Protein AF-A0A164FXT4-F1 (afdb_monomer_lite)

Structure (mmCIF, N/CA/C/O backbone):
data_AF-A0A164FXT4-F1
#
_entry.id   AF-A0A164FXT4-F1
#
loop_
_atom_site.group_PDB
_atom_site.id
_atom_site.type_symbol
_atom_site.label_atom_id
_atom_site.label_alt_id
_atom_site.label_comp_id
_atom_site.label_asym_id
_atom_site.label_entity_id
_atom_site.label_seq_id
_atom_site.pdbx_PDB_ins_code
_atom_site.Cartn_x
_atom_site.Cartn_y
_atom_site.Cartn_z
_atom_site.occupancy
_atom_site.B_iso_or_equiv
_atom_site.auth_seq_id
_atom_site.auth_comp_id
_atom_site.auth_asym_id
_atom_site.auth_atom_id
_atom_site.pdbx_PDB_model_num
ATOM 1 N N . ARG A 1 1 ? 19.871 12.952 -13.776 1.00 62.69 1 ARG A N 1
ATOM 2 C CA . ARG A 1 1 ? 19.009 12.447 -12.670 1.00 62.69 1 ARG A CA 1
ATOM 3 C C . ARG A 1 1 ? 17.569 12.218 -13.128 1.00 62.69 1 ARG A C 1
ATOM 5 O O . ARG A 1 1 ? 17.022 11.183 -12.783 1.00 62.69 1 ARG A O 1
ATOM 12 N N . GLU A 1 2 ? 16.978 13.132 -13.897 1.00 67.69 2 GLU A N 1
ATOM 13 C CA . GLU A 1 2 ? 15.612 12.994 -14.432 1.00 67.69 2 GLU A CA 1
ATOM 14 C C . GLU A 1 2 ? 15.508 11.985 -15.583 1.00 67.69 2 GLU A C 1
ATOM 16 O O . GLU A 1 2 ? 14.654 11.107 -15.535 1.00 67.69 2 GLU A O 1
ATOM 21 N N . ALA A 1 3 ? 16.474 12.000 -16.511 1.00 69.25 3 ALA A N 1
ATOM 22 C CA . ALA A 1 3 ? 16.571 11.020 -17.598 1.00 69.25 3 ALA A CA 1
ATOM 23 C C . ALA A 1 3 ? 16.522 9.560 -17.100 1.00 69.25 3 ALA A C 1
ATOM 25 O O . ALA A 1 3 ? 15.765 8.754 -17.623 1.00 69.25 3 ALA A O 1
ATOM 26 N N . ASN A 1 4 ? 17.232 9.237 -16.011 1.00 78.00 4 ASN A N 1
ATOM 27 C CA . ASN A 1 4 ? 17.222 7.885 -15.437 1.00 78.00 4 ASN A CA 1
ATOM 28 C C . ASN A 1 4 ? 15.843 7.474 -14.891 1.00 78.00 4 ASN A C 1
ATOM 30 O O . ASN A 1 4 ? 15.538 6.290 -14.865 1.00 78.00 4 ASN A O 1
ATOM 34 N N . ARG A 1 5 ? 15.010 8.417 -14.424 1.00 79.38 5 ARG A N 1
ATOM 35 C CA . ARG A 1 5 ? 13.649 8.102 -13.952 1.00 79.38 5 ARG A CA 1
ATOM 36 C C . ARG A 1 5 ? 12.717 7.811 -15.121 1.00 79.38 5 ARG A C 1
ATOM 38 O O . ARG A 1 5 ? 11.906 6.900 -15.007 1.00 79.38 5 ARG A O 1
ATOM 45 N N . ILE A 1 6 ? 12.851 8.570 -16.209 1.00 83.62 6 ILE A N 1
ATOM 46 C CA . ILE A 1 6 ? 12.080 8.370 -17.441 1.00 83.62 6 ILE A CA 1
ATOM 47 C C . ILE A 1 6 ? 12.391 6.984 -18.010 1.00 83.62 6 ILE A C 1
ATOM 49 O O . ILE A 1 6 ? 11.482 6.171 -18.124 1.00 83.62 6 ILE A O 1
ATOM 53 N N . ILE A 1 7 ? 13.677 6.670 -18.195 1.00 88.00 7 ILE A N 1
ATOM 54 C CA . ILE A 1 7 ? 14.132 5.374 -18.722 1.00 88.00 7 ILE A CA 1
ATOM 55 C C . ILE A 1 7 ? 13.609 4.207 -17.872 1.00 88.00 7 ILE A C 1
ATOM 57 O O . ILE A 1 7 ? 12.995 3.292 -18.400 1.00 88.00 7 ILE A O 1
ATOM 61 N N . LEU A 1 8 ? 13.760 4.261 -16.542 1.00 89.50 8 LEU A N 1
ATOM 62 C CA . LEU A 1 8 ? 13.272 3.192 -15.656 1.00 89.50 8 LEU A CA 1
ATOM 63 C C . LEU A 1 8 ? 11.744 3.028 -15.680 1.00 89.50 8 LEU A C 1
ATOM 65 O O . LEU A 1 8 ? 11.237 1.939 -15.420 1.00 89.50 8 LEU A O 1
ATOM 69 N N . THR A 1 9 ? 11.006 4.108 -15.938 1.00 88.31 9 THR A N 1
ATOM 70 C CA . THR A 1 9 ? 9.541 4.060 -16.052 1.00 88.31 9 THR A CA 1
ATOM 71 C C . THR A 1 9 ? 9.132 3.434 -17.381 1.00 88.31 9 THR A C 1
ATOM 73 O O . THR A 1 9 ? 8.227 2.606 -17.414 1.00 88.31 9 THR A O 1
ATOM 76 N N . GLU A 1 10 ? 9.820 3.779 -18.467 1.00 92.44 10 GLU A N 1
ATOM 77 C CA . GLU A 1 10 ? 9.626 3.158 -19.780 1.00 92.44 10 GLU A CA 1
ATOM 78 C C . GLU A 1 10 ? 9.965 1.662 -19.743 1.00 92.44 10 GLU A C 1
ATOM 80 O O . GLU A 1 10 ? 9.158 0.850 -20.187 1.00 92.44 10 GLU A O 1
ATOM 85 N N . GLU A 1 11 ? 11.089 1.285 -19.124 1.00 92.81 11 GLU A N 1
ATOM 86 C CA . GLU A 1 11 ? 11.479 -0.114 -18.899 1.00 92.81 11 GLU A CA 1
ATOM 87 C C . GLU A 1 11 ? 10.442 -0.888 -18.076 1.00 92.81 11 GLU A C 1
ATOM 89 O O . GLU A 1 11 ? 10.166 -2.049 -18.362 1.00 92.81 11 GLU A O 1
ATOM 94 N N . TYR A 1 12 ? 9.842 -0.261 -17.062 1.00 91.56 12 TYR A N 1
ATOM 95 C CA . TYR A 1 12 ? 8.763 -0.881 -16.296 1.00 91.56 12 TYR A CA 1
ATOM 96 C C . TYR A 1 12 ? 7.500 -1.088 -17.147 1.00 91.56 12 TYR A C 1
ATOM 98 O O . TYR A 1 12 ? 6.881 -2.147 -17.076 1.00 91.56 12 TYR A O 1
ATOM 106 N N . ASN A 1 13 ? 7.139 -0.111 -17.982 1.00 91.56 13 ASN A N 1
ATOM 107 C CA . ASN A 1 13 ? 5.925 -0.152 -18.803 1.00 91.56 13 ASN A CA 1
ATOM 108 C C . ASN A 1 13 ? 5.961 -1.219 -19.908 1.00 91.56 13 ASN A C 1
ATOM 110 O O . ASN A 1 13 ? 4.904 -1.618 -20.393 1.00 91.56 13 ASN A O 1
ATOM 114 N N . ILE A 1 14 ? 7.149 -1.679 -20.308 1.00 95.25 14 ILE A N 1
ATOM 115 C CA . ILE A 1 14 ? 7.309 -2.767 -21.286 1.00 95.25 14 ILE A CA 1
ATOM 116 C C . ILE A 1 14 ? 7.336 -4.162 -20.644 1.00 95.25 14 ILE A C 1
ATOM 118 O O . ILE A 1 14 ? 7.360 -5.159 -21.368 1.00 95.25 14 ILE A O 1
ATOM 122 N N . LEU A 1 15 ? 7.353 -4.266 -19.308 1.00 91.88 15 LEU A N 1
ATOM 123 C CA . LEU A 1 15 ? 7.322 -5.562 -18.632 1.00 91.88 15 LEU A CA 1
ATOM 124 C C . LEU A 1 15 ? 5.994 -6.287 -18.900 1.00 91.88 15 LEU A C 1
ATOM 126 O O . LEU A 1 15 ? 4.941 -5.652 -18.998 1.00 91.88 15 LEU A O 1
ATOM 130 N N . PRO A 1 16 ? 6.011 -7.629 -18.971 1.00 92.94 16 PRO A N 1
ATOM 131 C CA . PRO A 1 16 ? 4.786 -8.396 -19.120 1.00 92.94 16 PRO A CA 1
ATOM 132 C C . PRO A 1 16 ? 3.849 -8.161 -17.932 1.00 92.94 16 PRO A C 1
ATOM 134 O O . PRO A 1 16 ? 4.273 -8.146 -16.768 1.00 92.94 16 PRO A O 1
ATOM 137 N N . LEU A 1 17 ? 2.558 -8.024 -18.244 1.00 90.88 17 LEU A N 1
ATOM 138 C CA . LEU A 1 17 ? 1.510 -7.895 -17.239 1.00 90.88 17 LEU A CA 1
ATOM 139 C C . LEU A 1 17 ? 1.556 -9.084 -16.282 1.00 90.88 17 LEU A C 1
ATOM 141 O O . LEU A 1 17 ? 1.662 -10.241 -16.697 1.00 90.88 17 LEU A O 1
ATOM 145 N N . GLN A 1 18 ? 1.467 -8.786 -14.990 1.00 90.88 18 GLN A N 1
ATOM 146 C CA . GLN A 1 18 ? 1.380 -9.827 -13.982 1.00 90.88 18 GLN A CA 1
ATOM 147 C C . GLN A 1 18 ? -0.017 -10.468 -14.006 1.00 90.88 18 GLN A C 1
ATOM 149 O O . GLN A 1 18 ? -1.004 -9.782 -14.287 1.00 90.88 18 GLN A O 1
ATOM 154 N N . PRO A 1 19 ? -0.135 -11.771 -13.696 1.00 93.56 19 PRO A N 1
ATOM 155 C CA . PRO A 1 19 ? -1.432 -12.421 -13.557 1.00 93.56 19 PRO A CA 1
ATOM 156 C C . PRO A 1 19 ? -2.314 -11.712 -12.523 1.00 93.56 19 PRO A C 1
ATOM 158 O O . PRO A 1 19 ? -1.819 -11.242 -11.500 1.00 93.56 19 PRO A O 1
ATOM 161 N N . HIS A 1 20 ? -3.632 -11.710 -12.730 1.00 89.25 20 HIS A N 1
ATOM 162 C CA . HIS A 1 20 ? -4.585 -11.083 -11.801 1.00 89.25 20 HIS A CA 1
ATOM 163 C C . HIS A 1 20 ? -4.497 -11.607 -10.360 1.00 89.25 20 HIS A C 1
ATOM 165 O O . HIS A 1 20 ? -4.790 -10.867 -9.430 1.00 89.25 20 HIS A O 1
ATOM 171 N N . ASN A 1 21 ? -4.090 -12.866 -10.178 1.00 92.69 21 ASN A N 1
ATOM 172 C CA . ASN A 1 21 ? -3.967 -13.503 -8.865 1.00 92.69 21 ASN A CA 1
ATOM 173 C C . ASN A 1 21 ? -2.549 -13.400 -8.266 1.00 92.69 21 ASN A C 1
ATOM 175 O O . ASN A 1 21 ? -2.208 -14.138 -7.345 1.00 92.69 21 ASN A O 1
ATOM 179 N N . SER A 1 22 ? -1.691 -12.560 -8.848 1.00 91.44 22 SER A N 1
ATOM 180 C CA . SER A 1 22 ? -0.346 -12.307 -8.334 1.00 91.44 22 SER A CA 1
ATOM 181 C C . SER A 1 22 ? -0.379 -11.319 -7.166 1.00 91.44 22 SER A C 1
ATOM 183 O O . SER A 1 22 ? -1.216 -10.418 -7.125 1.00 91.44 22 SER A O 1
ATOM 185 N N . ASP A 1 23 ? 0.544 -11.485 -6.217 1.00 90.62 23 ASP A N 1
ATOM 186 C CA . ASP A 1 23 ? 0.714 -10.536 -5.119 1.00 90.62 23 ASP A CA 1
ATOM 187 C C . ASP A 1 23 ? 1.602 -9.360 -5.577 1.00 90.62 23 ASP A C 1
ATOM 189 O O . ASP A 1 23 ? 2.806 -9.549 -5.811 1.00 90.62 23 ASP A O 1
ATOM 193 N N . PRO A 1 24 ? 1.054 -8.133 -5.694 1.00 89.88 24 PRO A N 1
ATOM 194 C CA . PRO A 1 24 ? 1.836 -6.971 -6.092 1.00 89.88 24 PRO A CA 1
ATOM 195 C C . PRO A 1 24 ? 2.933 -6.625 -5.074 1.00 89.88 24 PRO A C 1
ATOM 197 O O . PRO A 1 24 ? 3.989 -6.132 -5.472 1.00 89.88 24 PRO A O 1
ATOM 200 N N . LEU A 1 25 ? 2.741 -6.898 -3.778 1.00 89.94 25 LEU A N 1
ATOM 201 C CA . LEU A 1 25 ? 3.757 -6.642 -2.752 1.00 89.94 25 LEU A CA 1
ATOM 202 C C . LEU A 1 25 ? 4.950 -7.579 -2.928 1.00 89.94 25 LEU A C 1
ATOM 204 O O . LEU A 1 25 ? 6.101 -7.141 -2.834 1.00 89.94 25 LEU A O 1
ATOM 208 N N . LEU A 1 26 ? 4.684 -8.850 -3.236 1.00 92.12 26 LEU A N 1
ATOM 209 C CA . LEU A 1 26 ? 5.727 -9.825 -3.532 1.00 92.12 26 LEU A CA 1
ATOM 210 C C . LEU A 1 26 ? 6.514 -9.431 -4.785 1.00 92.12 26 LEU A C 1
ATOM 212 O O . LEU A 1 26 ? 7.741 -9.450 -4.747 1.00 92.12 26 LEU A O 1
ATOM 216 N N . PHE A 1 27 ? 5.839 -8.986 -5.850 1.00 92.69 27 PHE A N 1
ATOM 217 C CA . PHE A 1 27 ? 6.499 -8.494 -7.064 1.00 92.69 27 PHE A CA 1
ATOM 218 C C . PHE A 1 27 ? 7.505 -7.372 -6.758 1.00 92.69 27 PHE A C 1
ATOM 220 O O . PHE A 1 27 ? 8.678 -7.455 -7.131 1.00 92.69 27 PHE A O 1
ATOM 227 N N . TRP A 1 28 ? 7.079 -6.336 -6.029 1.00 92.44 28 TRP A N 1
ATOM 228 C CA . TRP A 1 28 ? 7.950 -5.204 -5.697 1.00 92.44 28 TRP A CA 1
ATOM 229 C C . TRP A 1 28 ? 9.060 -5.565 -4.707 1.00 92.44 28 TRP A C 1
ATOM 231 O O . TRP A 1 28 ? 10.140 -4.968 -4.755 1.00 92.44 28 TRP A O 1
ATOM 241 N N . LYS A 1 29 ? 8.831 -6.556 -3.840 1.00 92.25 29 LYS A N 1
ATOM 242 C CA . LYS A 1 29 ? 9.865 -7.127 -2.972 1.00 92.25 29 LYS A CA 1
ATOM 243 C C . LYS A 1 29 ? 10.933 -7.854 -3.791 1.00 92.25 29 LYS A C 1
ATOM 245 O O . LYS A 1 29 ? 12.107 -7.543 -3.640 1.00 92.25 29 LYS A O 1
ATOM 250 N N . THR A 1 30 ? 10.540 -8.719 -4.722 1.00 93.88 30 THR A N 1
ATOM 251 C CA . THR A 1 30 ? 11.478 -9.419 -5.610 1.00 93.88 30 THR A CA 1
ATOM 252 C C . THR A 1 30 ? 12.312 -8.436 -6.433 1.00 93.88 30 THR A C 1
ATOM 254 O O . THR A 1 30 ? 13.533 -8.553 -6.472 1.00 93.88 30 THR A O 1
ATOM 257 N N . LYS A 1 31 ? 11.695 -7.393 -7.008 1.00 93.00 31 LYS A N 1
ATOM 258 C CA . LYS A 1 31 ? 12.432 -6.358 -7.759 1.00 93.00 31 LYS A CA 1
ATOM 259 C C . LYS A 1 31 ? 13.433 -5.578 -6.917 1.00 93.00 31 LYS A C 1
ATOM 261 O O . LYS A 1 31 ? 14.495 -5.213 -7.422 1.00 93.00 31 LYS A O 1
ATOM 266 N N . ARG A 1 32 ? 13.133 -5.368 -5.636 1.00 92.44 32 ARG A N 1
ATOM 267 C CA . ARG A 1 32 ? 14.081 -4.792 -4.677 1.00 92.44 32 ARG A CA 1
ATOM 268 C C . ARG A 1 32 ? 15.258 -5.719 -4.421 1.00 92.44 32 ARG A C 1
ATOM 270 O O . ARG A 1 32 ? 16.392 -5.248 -4.464 1.00 92.44 32 ARG A O 1
ATOM 277 N N . ASP A 1 33 ? 14.990 -6.992 -4.161 1.00 94.25 33 ASP A N 1
ATOM 278 C CA . ASP A 1 33 ? 16.021 -7.978 -3.827 1.00 94.25 33 ASP A CA 1
ATOM 279 C C . ASP A 1 33 ? 16.961 -8.229 -5.025 1.00 94.25 33 ASP A C 1
ATOM 281 O O . ASP A 1 33 ? 18.164 -8.401 -4.848 1.00 94.25 33 ASP A O 1
ATOM 285 N N . GLU A 1 34 ? 16.442 -8.123 -6.253 1.00 93.94 34 GLU A N 1
ATOM 286 C CA . GLU A 1 34 ? 17.207 -8.139 -7.512 1.00 93.94 34 GLU A CA 1
ATOM 287 C C . GLU A 1 34 ? 17.999 -6.839 -7.778 1.00 93.94 34 GLU A C 1
ATOM 289 O O . GLU A 1 34 ? 18.754 -6.756 -8.746 1.00 93.94 34 GLU A O 1
ATOM 294 N N . GLY A 1 35 ? 17.822 -5.797 -6.959 1.00 90.75 35 GLY A N 1
ATOM 295 C CA . GLY A 1 35 ? 18.478 -4.498 -7.132 1.00 90.75 35 GLY A CA 1
ATOM 296 C C . GLY A 1 35 ? 17.961 -3.671 -8.318 1.00 90.75 35 GLY A C 1
ATOM 297 O O . GLY A 1 35 ? 18.633 -2.729 -8.744 1.00 90.75 35 GLY A O 1
ATOM 298 N N . GLN A 1 36 ? 16.778 -3.992 -8.848 1.00 90.69 36 GLN A N 1
ATOM 299 C CA . GLN A 1 36 ? 16.159 -3.317 -9.991 1.00 90.69 36 GLN A CA 1
ATOM 300 C C . GLN A 1 36 ? 15.234 -2.183 -9.536 1.00 90.69 36 GLN A C 1
ATOM 302 O O . GLN A 1 36 ? 14.725 -2.183 -8.422 1.00 90.69 36 GLN A O 1
ATOM 307 N N . PHE A 1 37 ? 14.985 -1.197 -10.403 1.00 90.31 37 PHE A N 1
ATOM 308 C CA . PHE A 1 37 ? 13.941 -0.177 -10.202 1.00 90.31 37 PHE A CA 1
ATOM 309 C C . PHE A 1 37 ? 13.980 0.579 -8.853 1.00 90.31 37 PHE A C 1
ATOM 311 O O . PHE A 1 37 ? 12.951 1.066 -8.380 1.00 90.31 37 PHE A O 1
ATOM 318 N N . TRP A 1 38 ? 15.157 0.747 -8.235 1.00 89.12 38 TRP A N 1
ATOM 319 C CA . TRP A 1 38 ? 15.333 1.411 -6.928 1.00 89.12 38 TRP A CA 1
ATOM 320 C C . TRP A 1 38 ? 14.553 2.728 -6.744 1.00 89.12 38 TRP A C 1
ATOM 322 O O . TRP A 1 38 ? 13.926 2.910 -5.693 1.00 89.12 38 TRP A O 1
ATOM 332 N N . PRO A 1 39 ? 14.542 3.664 -7.716 1.00 88.38 39 PRO A N 1
ATOM 333 C CA . PRO A 1 39 ? 13.735 4.879 -7.617 1.00 88.38 39 PRO A CA 1
ATOM 334 C C . PRO A 1 39 ? 12.224 4.620 -7.545 1.00 88.38 39 PRO A C 1
ATOM 336 O O . PRO A 1 39 ? 11.537 5.326 -6.808 1.00 88.38 39 PRO A O 1
ATOM 339 N N . LEU A 1 40 ? 11.711 3.617 -8.265 1.00 89.50 40 LEU A N 1
ATOM 340 C CA . LEU A 1 40 ? 10.294 3.237 -8.249 1.00 89.50 40 LEU A CA 1
ATOM 341 C C . LEU A 1 40 ? 9.929 2.523 -6.946 1.00 89.50 40 LEU A C 1
ATOM 343 O O . LEU A 1 40 ? 8.901 2.837 -6.354 1.00 89.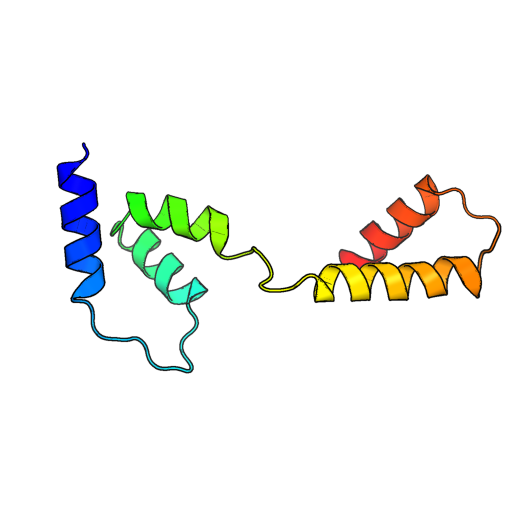50 40 LEU A O 1
ATOM 347 N N . ILE A 1 41 ? 10.809 1.665 -6.423 1.00 91.06 41 ILE A N 1
ATOM 348 C CA . ILE A 1 41 ? 10.606 0.988 -5.131 1.00 91.06 41 ILE A CA 1
ATOM 349 C C . ILE A 1 41 ? 10.365 1.996 -4.006 1.00 91.06 41 ILE A C 1
ATOM 351 O O . ILE A 1 41 ? 9.501 1.775 -3.157 1.00 91.06 41 ILE A O 1
ATOM 355 N N . LYS A 1 42 ? 11.087 3.125 -3.994 1.00 88.31 42 LYS A N 1
ATOM 356 C CA . LYS A 1 42 ? 10.873 4.190 -2.996 1.00 88.31 42 LYS A CA 1
ATOM 357 C C . LYS A 1 42 ? 9.461 4.768 -3.055 1.00 88.31 42 LYS A C 1
ATOM 359 O O . LYS A 1 42 ? 8.883 5.064 -2.014 1.00 88.31 42 LYS A O 1
ATOM 364 N N . VAL A 1 43 ? 8.920 4.930 -4.260 1.00 89.44 43 VAL A N 1
ATOM 365 C CA . VAL A 1 43 ? 7.557 5.424 -4.473 1.00 89.44 43 VAL A CA 1
ATOM 366 C C . VAL A 1 43 ? 6.561 4.363 -4.030 1.00 89.44 43 VAL A C 1
ATOM 368 O O . VAL A 1 43 ? 5.735 4.630 -3.168 1.00 89.44 43 VAL A O 1
ATOM 371 N N . VAL A 1 44 ? 6.684 3.139 -4.533 1.00 90.50 44 VAL A N 1
ATOM 372 C CA . VAL A 1 44 ? 5.740 2.059 -4.228 1.00 90.50 44 VAL A CA 1
ATOM 373 C C . VAL A 1 44 ? 5.684 1.768 -2.732 1.00 90.50 44 VAL A C 1
ATOM 375 O O . VAL A 1 44 ? 4.598 1.698 -2.172 1.00 90.50 44 VAL A O 1
ATOM 378 N N . THR A 1 45 ? 6.830 1.727 -2.049 1.00 87.75 45 THR A N 1
ATOM 379 C CA . THR A 1 45 ? 6.877 1.511 -0.591 1.00 87.75 45 THR A CA 1
ATOM 380 C C . THR A 1 45 ? 6.076 2.564 0.179 1.00 87.75 45 THR A C 1
ATOM 382 O O . THR A 1 45 ? 5.508 2.261 1.223 1.00 87.75 45 THR A O 1
ATOM 385 N N . LYS A 1 46 ? 6.002 3.799 -0.334 1.00 88.75 46 LYS A N 1
ATOM 386 C CA . LYS A 1 46 ? 5.241 4.887 0.288 1.00 88.75 46 LYS A CA 1
ATOM 387 C C . LYS A 1 46 ? 3.728 4.721 0.121 1.00 88.75 46 LYS A C 1
ATOM 389 O O . LYS A 1 46 ? 2.986 5.141 1.001 1.00 88.75 46 LYS A O 1
ATOM 394 N N . PHE A 1 47 ? 3.276 4.150 -0.993 1.00 87.88 47 PHE A N 1
ATOM 395 C CA . PHE A 1 47 ? 1.855 4.123 -1.360 1.00 87.88 47 PHE A CA 1
ATOM 396 C C . PHE A 1 47 ? 1.195 2.743 -1.214 1.00 87.88 47 PHE A C 1
ATOM 398 O O . PHE A 1 47 ? -0.022 2.675 -1.099 1.00 87.88 47 PHE A O 1
ATOM 405 N N . GLN A 1 48 ? 1.964 1.652 -1.159 1.00 83.94 48 GLN A N 1
ATOM 406 C CA . GLN A 1 48 ? 1.443 0.276 -1.165 1.00 83.94 48 GLN A CA 1
ATOM 407 C C . GLN A 1 48 ? 0.569 -0.089 0.048 1.00 83.94 48 GLN A C 1
ATOM 409 O O . GLN A 1 48 ? -0.247 -0.997 -0.048 1.00 83.94 48 GLN A O 1
ATOM 414 N N . CYS A 1 49 ? 0.735 0.603 1.181 1.00 81.56 49 CYS A N 1
ATOM 415 C CA . CYS A 1 49 ? -0.034 0.354 2.405 1.00 81.56 49 CYS A CA 1
ATOM 416 C C . CYS A 1 49 ? -1.179 1.355 2.609 1.00 81.56 49 CYS A C 1
ATOM 418 O O . CYS A 1 49 ? -1.800 1.359 3.671 1.00 81.56 49 CYS A O 1
ATOM 420 N N . ILE A 1 50 ? -1.428 2.246 1.645 1.00 85.38 50 ILE A N 1
ATOM 421 C CA . ILE A 1 50 ? -2.517 3.213 1.763 1.00 85.38 50 ILE A CA 1
ATOM 422 C C . ILE A 1 50 ? -3.818 2.491 1.408 1.00 85.38 50 ILE A C 1
ATOM 424 O O . ILE A 1 50 ? -3.940 1.989 0.287 1.00 85.38 50 ILE A O 1
ATOM 428 N N . PRO A 1 51 ? -4.790 2.419 2.330 1.00 84.12 51 PRO A N 1
ATOM 429 C CA . PRO A 1 51 ? -6.073 1.817 2.019 1.00 84.12 51 PRO A CA 1
ATOM 430 C C . PRO A 1 51 ? -6.771 2.630 0.926 1.00 84.12 51 PRO A C 1
ATOM 432 O O . PRO A 1 51 ? -6.740 3.860 0.925 1.00 84.12 51 PRO A O 1
ATOM 435 N N . ALA A 1 52 ? -7.426 1.934 -0.003 1.00 87.19 52 ALA A N 1
ATOM 436 C CA . ALA A 1 52 ? -8.156 2.577 -1.095 1.00 87.19 52 ALA A CA 1
ATOM 437 C C . ALA A 1 52 ? -9.398 3.352 -0.612 1.00 87.19 52 ALA A C 1
ATOM 439 O O . ALA A 1 52 ? -9.927 4.187 -1.341 1.00 87.19 52 ALA A O 1
ATOM 440 N N . THR A 1 53 ? -9.878 3.063 0.601 1.00 88.69 53 THR A N 1
ATOM 441 C CA . THR A 1 53 ? -11.114 3.612 1.167 1.00 88.69 53 THR A CA 1
ATOM 442 C C . THR A 1 53 ? -10.941 3.959 2.648 1.00 88.69 53 THR A C 1
ATOM 444 O O . THR A 1 53 ? -10.022 3.477 3.311 1.00 88.69 53 THR A O 1
ATOM 447 N N . SER A 1 54 ? -11.855 4.769 3.190 1.00 87.69 54 SER A N 1
ATOM 448 C CA . SER A 1 54 ? -11.966 5.055 4.630 1.00 87.69 54 SER A CA 1
ATOM 449 C C . SER A 1 54 ? -12.535 3.890 5.445 1.00 87.69 54 SER A C 1
ATOM 451 O O . SER A 1 54 ? -12.546 3.967 6.671 1.00 87.69 54 SER A O 1
ATOM 453 N N . VAL A 1 55 ? -12.967 2.802 4.797 1.00 85.69 55 VAL A N 1
ATOM 454 C CA . VAL A 1 55 ? -13.644 1.662 5.440 1.00 85.69 55 VAL A CA 1
ATOM 455 C C . VAL A 1 55 ? -12.855 1.078 6.621 1.00 85.69 55 VAL A C 1
ATOM 457 O O . VAL A 1 55 ? -13.469 0.847 7.660 1.00 85.69 55 VAL A O 1
ATOM 460 N N . PRO A 1 56 ? -11.521 0.882 6.562 1.00 82.12 56 PRO A N 1
ATOM 461 C CA . PRO A 1 56 ? -10.772 0.394 7.724 1.00 82.12 56 PRO A CA 1
ATOM 462 C C . PRO A 1 56 ? -10.842 1.346 8.927 1.00 82.12 56 PRO A C 1
ATOM 464 O O . PRO A 1 56 ? -10.895 0.898 10.073 1.00 82.12 56 PRO A O 1
ATOM 467 N N . CYS A 1 57 ? -10.877 2.658 8.675 1.00 83.88 57 CYS A N 1
ATOM 468 C CA . CYS A 1 57 ? -11.062 3.660 9.720 1.00 83.88 57 CYS A CA 1
ATOM 469 C C . CYS A 1 57 ? -12.484 3.593 10.286 1.00 83.88 57 CYS A C 1
ATOM 471 O O . CYS A 1 57 ? -12.654 3.587 11.498 1.00 83.88 57 CYS A O 1
ATOM 473 N N . GLU A 1 58 ? -13.502 3.492 9.432 1.00 85.62 58 GLU A N 1
ATOM 474 C CA . GLU A 1 58 ? -14.901 3.360 9.857 1.00 85.62 58 GLU A CA 1
ATOM 475 C C . GLU A 1 58 ? -15.115 2.105 10.708 1.00 85.62 58 GLU A C 1
ATOM 477 O O . GLU A 1 58 ? -15.680 2.200 11.790 1.00 85.62 58 GLU A O 1
ATOM 482 N N . GLN A 1 59 ? -14.572 0.955 10.299 1.00 85.06 59 GLN A N 1
ATOM 483 C CA . GLN A 1 59 ? -14.616 -0.285 11.083 1.00 85.06 59 GLN A CA 1
ATOM 484 C C . GLN A 1 59 ? -13.950 -0.131 12.455 1.00 85.06 59 GLN A C 1
ATOM 486 O O . GLN A 1 59 ? -14.467 -0.633 13.458 1.00 85.06 59 GLN A O 1
ATOM 491 N N . LEU A 1 60 ? -12.809 0.566 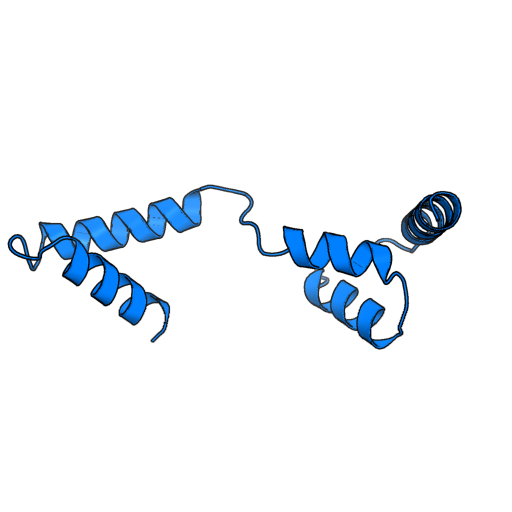12.517 1.00 84.25 60 LEU A N 1
ATOM 492 C CA . LEU A 1 60 ? -12.140 0.888 13.776 1.00 84.25 60 LEU A CA 1
ATOM 493 C C . LEU A 1 60 ? -13.039 1.753 14.670 1.00 84.25 60 LEU A C 1
ATOM 495 O O . LEU A 1 60 ? -13.181 1.444 15.850 1.00 84.25 60 LEU A O 1
ATOM 499 N N . PHE A 1 61 ? -13.670 2.791 14.116 1.00 81.31 61 PHE A N 1
ATOM 500 C CA . PHE A 1 61 ? -14.552 3.687 14.866 1.00 81.31 61 PHE A CA 1
ATOM 501 C C . PHE A 1 61 ? -15.871 3.033 15.282 1.00 81.31 61 PHE A C 1
ATOM 503 O O . PHE A 1 61 ? -16.339 3.300 16.383 1.00 81.31 61 PHE A O 1
ATOM 510 N N . SER A 1 62 ? -16.449 2.146 14.472 1.00 84.06 62 SER A N 1
ATOM 511 C CA . SER A 1 62 ? -17.629 1.365 14.857 1.00 84.06 62 SER A CA 1
ATOM 512 C C . SER A 1 62 ? -17.316 0.436 16.029 1.00 84.06 62 SER A C 1
ATOM 514 O O . SER A 1 62 ? -18.031 0.462 17.025 1.00 84.06 62 SER A O 1
ATOM 516 N N . SER A 1 63 ? -16.198 -0.299 15.958 1.00 77.75 63 SER A N 1
ATOM 517 C CA . SER A 1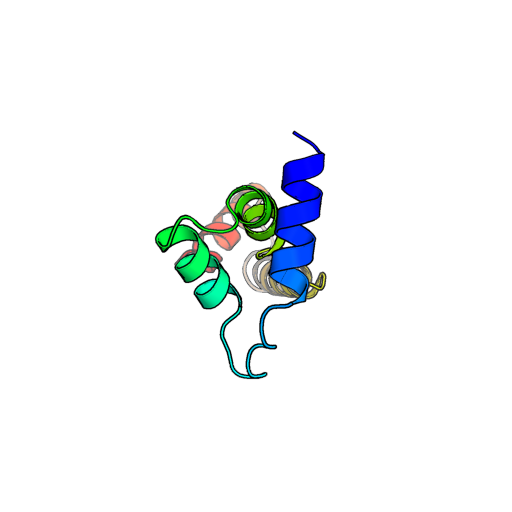 63 ? -15.750 -1.178 17.055 1.00 77.75 63 SER A CA 1
ATOM 518 C C . SER A 1 63 ? -15.440 -0.378 18.329 1.00 77.75 63 SER A C 1
ATOM 520 O O . SER A 1 63 ? -15.730 -0.807 19.442 1.00 77.75 63 SER A O 1
ATOM 522 N N . ALA A 1 64 ? -14.844 0.810 18.174 1.00 78.31 64 ALA A N 1
ATOM 523 C CA . ALA A 1 64 ? -14.613 1.735 19.279 1.00 78.31 64 ALA A CA 1
ATOM 524 C C . ALA A 1 64 ? -15.922 2.242 19.891 1.00 78.31 64 ALA A C 1
ATOM 526 O O . ALA A 1 64 ? -16.028 2.336 21.110 1.00 78.31 64 ALA A O 1
ATOM 527 N N . GLY A 1 65 ? -16.904 2.569 19.049 1.00 72.94 65 GLY A N 1
ATOM 528 C CA . GLY A 1 65 ? -18.224 3.023 19.467 1.00 72.94 65 GLY A CA 1
ATOM 529 C C . GLY A 1 65 ? -18.919 1.992 20.346 1.00 72.94 65 GLY A C 1
ATOM 530 O O . GLY A 1 65 ? -19.395 2.351 21.415 1.00 72.94 65 GLY A O 1
ATOM 531 N N . GLU A 1 66 ? -18.877 0.721 19.953 1.00 72.88 66 GLU A N 1
ATOM 532 C CA . GLU A 1 66 ? -19.423 -0.402 20.724 1.00 72.88 66 GLU A CA 1
ATOM 533 C C . GLU A 1 66 ? -18.724 -0.562 22.088 1.00 72.88 66 GLU A C 1
ATOM 535 O O . GLU A 1 66 ? -19.383 -0.585 23.129 1.00 72.88 66 GLU A O 1
ATOM 540 N N . LEU A 1 67 ? -17.382 -0.538 22.116 1.00 69.75 67 LEU A N 1
ATOM 541 C CA . LEU A 1 67 ? -16.589 -0.594 23.358 1.00 69.75 67 LEU A CA 1
ATOM 542 C C . LEU A 1 67 ? -16.893 0.560 24.326 1.00 69.75 67 LEU A C 1
ATOM 544 O O . LEU A 1 67 ? -16.863 0.380 25.547 1.00 69.75 67 LEU A O 1
ATOM 548 N N . VAL A 1 68 ? -17.136 1.757 23.791 1.00 68.62 68 VAL A N 1
ATOM 549 C CA . VAL A 1 68 ? -17.426 2.952 24.589 1.00 68.62 68 VAL A CA 1
ATOM 550 C C . VAL A 1 68 ? -18.884 2.974 25.045 1.00 68.62 68 VAL A C 1
ATOM 552 O O . VAL A 1 68 ? -19.117 3.321 26.202 1.00 68.62 68 VAL A O 1
ATOM 555 N N . SER A 1 69 ? -19.843 2.602 24.186 1.00 65.06 69 SER A N 1
ATOM 556 C CA . SER A 1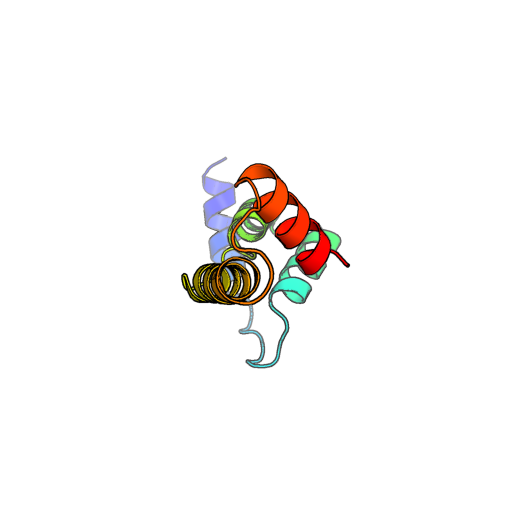 69 ? -21.277 2.765 24.455 1.00 65.06 69 SER A CA 1
ATOM 557 C C . SER A 1 69 ? -21.909 1.632 25.258 1.00 65.06 69 SER A C 1
ATOM 559 O O . SER A 1 69 ? -22.797 1.900 26.068 1.00 65.06 69 SER A O 1
ATOM 561 N N . GLU A 1 70 ? -21.506 0.378 25.027 1.00 59.94 70 GLU A N 1
ATOM 562 C CA . GLU A 1 70 ? -22.184 -0.777 25.633 1.00 59.94 70 GLU A CA 1
ATOM 563 C C . GLU A 1 70 ? -21.594 -1.174 26.989 1.00 59.94 70 GLU A C 1
ATOM 565 O O . GLU A 1 70 ? -22.346 -1.392 27.938 1.00 59.94 70 GLU A O 1
ATOM 570 N N . GLU A 1 71 ? -20.265 -1.212 27.130 1.00 59.72 71 GLU A N 1
ATOM 571 C CA . GLU A 1 71 ? -19.646 -1.802 28.326 1.00 59.72 71 GLU A CA 1
ATOM 572 C C . GLU A 1 71 ? -19.010 -0.791 29.289 1.00 59.72 71 GLU A C 1
ATOM 574 O O . GLU A 1 71 ? -18.918 -1.068 30.489 1.00 59.72 71 GLU A O 1
ATOM 579 N N . ARG A 1 72 ? -18.559 0.389 28.826 1.00 61.78 72 ARG A N 1
ATOM 580 C CA . ARG A 1 72 ? -17.801 1.336 29.672 1.00 61.78 72 ARG A CA 1
ATOM 581 C C . ARG A 1 72 ? -17.991 2.820 29.323 1.00 61.78 72 ARG A C 1
ATOM 583 O O . ARG A 1 72 ? -17.033 3.530 29.023 1.00 61.78 72 ARG A O 1
ATOM 590 N N . ASN A 1 73 ? -19.190 3.3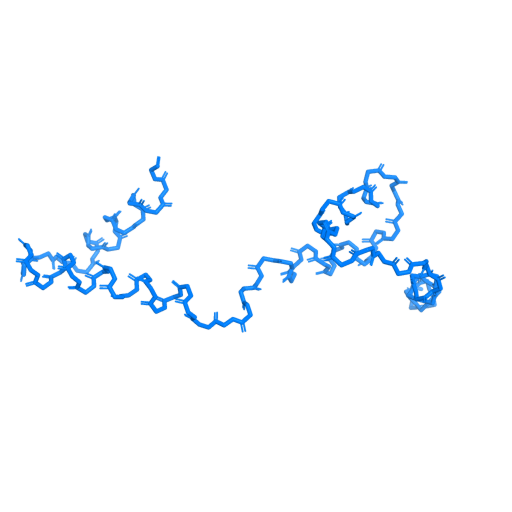39 29.5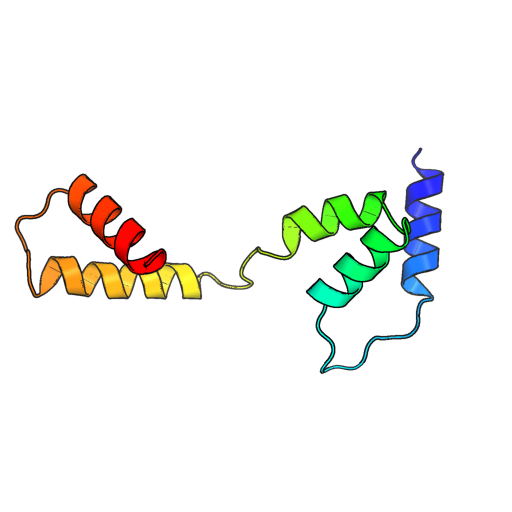94 1.00 66.19 73 ASN A N 1
ATOM 591 C CA . ASN A 1 73 ? -19.566 4.764 29.476 1.00 66.19 73 ASN A CA 1
ATOM 592 C C . ASN A 1 73 ? -18.782 5.764 30.375 1.00 66.19 73 ASN A C 1
ATOM 594 O O . ASN A 1 73 ? -19.147 6.933 30.473 1.00 66.19 73 ASN A O 1
ATOM 598 N N . ARG A 1 74 ? -17.727 5.330 31.083 1.00 72.25 74 ARG A N 1
ATOM 599 C CA . ARG A 1 74 ? -16.906 6.155 31.997 1.00 72.25 74 ARG A CA 1
ATOM 600 C C . ARG A 1 74 ? -15.418 6.209 31.630 1.00 72.25 74 ARG A C 1
ATOM 602 O O . ARG A 1 74 ? -14.623 6.729 32.412 1.00 72.25 74 ARG A O 1
ATOM 609 N N . LEU A 1 75 ? -15.013 5.650 30.490 1.00 76.50 75 LEU A N 1
ATOM 610 C CA . LEU A 1 75 ? -13.617 5.710 30.058 1.00 76.50 75 LEU A CA 1
ATOM 611 C C . LEU A 1 75 ? -13.255 7.113 29.567 1.00 76.50 75 LEU A C 1
ATOM 613 O O . LEU A 1 75 ? -14.004 7.739 28.820 1.00 76.50 75 LEU A O 1
ATOM 617 N N . SER A 1 76 ? -12.076 7.591 29.964 1.00 82.31 76 SER A N 1
ATOM 618 C CA . SER A 1 76 ? -11.483 8.767 29.335 1.00 82.31 76 SER A CA 1
ATOM 619 C C . SER A 1 76 ? -11.073 8.442 27.889 1.00 82.31 76 SER A C 1
ATOM 621 O O . SER A 1 76 ? -10.734 7.289 27.598 1.00 82.31 76 SER A O 1
ATOM 623 N N . PRO A 1 77 ? -11.034 9.442 26.990 1.00 81.31 77 PRO A N 1
ATOM 624 C CA . PRO A 1 77 ? -10.585 9.254 25.608 1.00 81.31 77 PRO A CA 1
ATOM 625 C C . PRO A 1 77 ? -9.206 8.586 25.491 1.00 81.31 77 PRO A C 1
ATOM 627 O O . PRO A 1 77 ? -9.005 7.730 24.631 1.00 81.31 77 PRO A O 1
ATOM 630 N N . ASP A 1 78 ? -8.276 8.907 26.395 1.00 85.62 78 ASP A N 1
ATOM 631 C CA . ASP A 1 78 ? -6.931 8.316 26.414 1.00 85.62 78 ASP A CA 1
ATOM 632 C C . ASP A 1 78 ? -6.963 6.802 26.657 1.00 85.62 78 ASP A C 1
ATOM 634 O O . ASP A 1 78 ? -6.272 6.037 25.980 1.00 85.62 78 ASP A O 1
ATOM 638 N N . ASN A 1 79 ? -7.819 6.346 27.576 1.00 84.94 79 ASN A N 1
ATOM 639 C CA . ASN A 1 79 ? -7.960 4.924 27.877 1.00 84.94 79 ASN A CA 1
ATOM 640 C C . ASN A 1 79 ? -8.624 4.164 26.720 1.00 84.94 79 ASN A C 1
ATOM 642 O O . ASN A 1 79 ? -8.262 3.018 26.456 1.00 84.94 79 ASN A O 1
ATOM 646 N N . VAL A 1 80 ? -9.564 4.796 26.009 1.00 83.69 80 VAL A N 1
ATOM 647 C CA . VAL A 1 80 ? -10.186 4.222 24.803 1.00 83.69 80 VAL A CA 1
ATOM 648 C C . VAL A 1 80 ? -9.141 4.028 23.706 1.00 83.69 80 VAL A C 1
ATOM 650 O O . VAL A 1 80 ? -9.045 2.940 23.141 1.00 83.69 80 VAL A O 1
ATOM 653 N N . ASN A 1 81 ? -8.306 5.038 23.455 1.00 84.69 81 ASN A N 1
ATOM 654 C CA . ASN A 1 81 ? -7.226 4.949 22.473 1.00 84.69 81 ASN A CA 1
ATOM 655 C C . ASN A 1 81 ? -6.241 3.821 22.805 1.00 84.69 81 ASN A C 1
ATOM 657 O O . ASN A 1 81 ? -5.852 3.061 21.918 1.00 84.69 81 ASN A O 1
ATOM 661 N N . MET A 1 82 ? -5.870 3.670 24.080 1.00 88.31 82 MET A N 1
ATOM 662 C CA . MET A 1 82 ? -4.957 2.608 24.506 1.00 88.31 82 MET A CA 1
ATOM 663 C C . MET A 1 82 ? -5.575 1.213 24.355 1.00 88.31 82 MET A C 1
ATOM 665 O O . MET A 1 82 ? -4.905 0.297 23.882 1.00 88.31 82 MET A O 1
ATOM 669 N N . LEU A 1 83 ? -6.858 1.049 24.691 1.00 85.38 83 LEU A N 1
ATOM 670 C CA . LEU A 1 83 ? -7.577 -0.213 24.488 1.00 85.38 83 LEU A CA 1
ATOM 671 C C . LEU A 1 83 ? -7.705 -0.570 23.004 1.00 85.38 83 LEU A C 1
ATOM 673 O O . LEU A 1 83 ? -7.469 -1.719 22.641 1.00 85.38 83 LEU A O 1
ATOM 677 N N . LEU A 1 84 ? -8.020 0.401 22.141 1.00 85.19 84 LEU A N 1
ATOM 678 C CA . LEU A 1 84 ? -8.075 0.195 20.691 1.00 85.19 84 LEU A CA 1
ATOM 679 C C . LEU A 1 84 ? -6.716 -0.204 20.122 1.00 85.19 84 LEU A C 1
ATOM 681 O O . LEU A 1 84 ? -6.639 -1.128 19.314 1.00 85.19 84 LEU A O 1
ATOM 685 N N . PHE A 1 85 ? -5.646 0.460 20.563 1.00 87.50 85 PHE A N 1
ATOM 686 C CA . PHE A 1 85 ? -4.289 0.115 20.158 1.00 87.50 85 PHE A CA 1
ATOM 687 C C . PHE A 1 85 ? -3.932 -1.321 20.558 1.00 87.50 85 PHE A C 1
ATOM 689 O O . PHE A 1 85 ? -3.478 -2.085 19.710 1.00 87.50 85 PHE A O 1
ATOM 696 N N . LEU A 1 86 ? -4.175 -1.710 21.814 1.00 88.44 86 LEU A N 1
ATOM 697 C CA . LEU A 1 86 ? -3.902 -3.070 22.287 1.00 88.44 86 LEU A CA 1
ATOM 698 C C . LEU A 1 86 ? -4.748 -4.111 21.546 1.00 88.44 86 LEU A C 1
ATOM 700 O O . LEU A 1 86 ? -4.217 -5.135 21.147 1.00 88.44 86 LEU A O 1
ATOM 704 N N . ASN A 1 87 ? -6.033 -3.838 21.304 1.00 84.81 87 ASN A N 1
ATOM 705 C CA . ASN A 1 87 ? -6.924 -4.751 20.586 1.00 84.81 87 ASN A CA 1
ATOM 706 C C . ASN A 1 87 ? -6.469 -4.993 19.136 1.00 84.81 87 ASN A C 1
ATOM 708 O O . ASN A 1 87 ? -6.487 -6.128 18.674 1.00 84.81 87 ASN A O 1
ATOM 712 N N . LYS A 1 88 ? -6.030 -3.947 18.422 1.00 83.94 88 LYS A N 1
ATOM 713 C CA . LYS A 1 88 ? -5.579 -4.068 17.025 1.00 83.94 88 LYS A CA 1
ATOM 714 C C . LYS A 1 88 ? -4.179 -4.664 16.858 1.00 83.94 88 LYS A C 1
ATOM 716 O O . LYS A 1 88 ? -3.832 -5.017 15.736 1.00 83.94 88 LYS A O 1
ATOM 721 N N . ASN A 1 89 ? -3.387 -4.747 17.929 1.00 84.56 89 ASN A N 1
ATOM 722 C CA . ASN A 1 89 ? -2.011 -5.261 17.905 1.00 84.56 89 ASN A CA 1
ATOM 723 C C . ASN A 1 89 ? -1.810 -6.521 18.773 1.00 84.56 89 ASN A C 1
ATOM 725 O O . ASN A 1 89 ? -0.662 -6.909 18.991 1.00 84.56 89 ASN A O 1
ATOM 729 N N . ALA A 1 90 ? -2.886 -7.114 19.299 1.00 70.69 90 ALA A N 1
ATOM 730 C CA . ALA A 1 90 ? -2.859 -8.396 20.008 1.00 70.69 90 ALA A CA 1
ATOM 731 C C . ALA A 1 90 ? -2.730 -9.565 19.022 1.00 70.69 90 ALA A C 1
ATOM 733 O O . ALA A 1 90 ? -2.006 -10.526 19.367 1.00 70.69 90 ALA A O 1
#

Radius of gyration: 20.76 Å; chains: 1; bounding box: 41×26×53 Å

pLDDT: mean 84.52, std 8.67, range [59.72, 95.25]

Organism: NCBI:txid35525

Foldseek 3Di:
DVVVLVVLVVVVVPDDDDDPPDDVVVVLVVCVVVVHPVVVNVVCVVPVPPDPDCVVVVVLVVVLCCVCPPPNVPDDPVVSVVVSVVVVVD

Secondary structure (DSSP, 8-state):
-HHHHHHHHHHHHTSPPPPTTS-HHHHHHHHHHTT--HHHHHHHHHHTTS-SSSHHHHHHHHHHHHIIIII-TT--HHHHHHHHHHHHT-

InterPro domains:
  IPR008906 HAT, C-terminal dimerisation domain [PF05699] (11-89)
  IPR012337 Ribonuclease H-like superfamily [SSF53098] (18-89)

Sequence (90 aa):
REANRIILTEEYNILPLQPHNSDPLLFWKTKRDEGQFWPLIKVVTKFQCIPATSVPCEQLFSSAGELVSEERNRLSPDNVNMLLFLNKNA